Protein AF-A0A6I0EA00-F1 (afdb_monomer)

Nearest PDB structures (foldseek):
  5iw5-assembly2_A-3  TM=5.733E-01  e=3.060E-01  Escherichia coli B354
  1xb1-assembly1_A  TM=6.188E-01  e=3.129E+00  Homo sapiens
  3cm7-assembly5_B  TM=6.443E-01  e=8.729E+00  Homo sapiens

Structure (mmCIF, N/CA/C/O backbone):
data_AF-A0A6I0EA00-F1
#
_entry.id   AF-A0A6I0EA00-F1
#
loop_
_atom_site.group_PDB
_atom_site.id
_atom_site.type_symbol
_atom_site.label_atom_id
_atom_site.label_alt_id
_atom_site.label_comp_id
_atom_site.label_asym_id
_atom_site.label_entity_id
_atom_site.label_seq_id
_atom_site.pdbx_PDB_ins_code
_atom_site.Cartn_x
_atom_site.Cartn_y
_atom_site.Cartn_z
_atom_site.occupancy
_atom_site.B_iso_or_equiv
_atom_site.auth_seq_id
_atom_site.auth_comp_id
_atom_site.auth_asym_id
_atom_site.auth_atom_id
_atom_site.pdbx_PDB_model_num
ATOM 1 N N . MET A 1 1 ? -15.859 -3.130 26.021 1.00 48.31 1 MET A N 1
ATOM 2 C CA . MET A 1 1 ? -15.220 -3.825 24.882 1.00 48.31 1 MET A CA 1
ATOM 3 C C . MET A 1 1 ? -15.087 -2.851 23.712 1.00 48.31 1 MET A C 1
ATOM 5 O O . MET A 1 1 ? -15.826 -2.960 22.749 1.00 48.31 1 MET A O 1
ATOM 9 N N . SER A 1 2 ? -14.179 -1.876 23.815 1.00 62.16 2 SER A N 1
ATOM 10 C CA . SER A 1 2 ? -13.857 -0.928 22.734 1.00 62.16 2 SER A CA 1
ATOM 11 C C . SER A 1 2 ? -12.379 -0.591 22.856 1.00 62.16 2 SER A C 1
ATOM 13 O O . SER A 1 2 ? -11.995 0.076 23.810 1.00 62.16 2 SER A O 1
ATOM 15 N N . ASN A 1 3 ? -11.540 -1.184 22.009 1.00 64.50 3 ASN A N 1
ATOM 16 C CA . ASN A 1 3 ? -10.138 -0.763 21.918 1.00 64.50 3 ASN A CA 1
ATOM 17 C C . ASN A 1 3 ? -9.454 -1.271 20.643 1.00 64.50 3 ASN A C 1
ATOM 19 O O . ASN A 1 3 ? -8.575 -0.613 20.116 1.00 64.50 3 ASN A O 1
ATOM 23 N N . LEU A 1 4 ? -9.854 -2.426 20.099 1.00 71.56 4 LEU A N 1
ATOM 24 C CA . LEU A 1 4 ? -9.187 -2.980 18.910 1.00 71.56 4 LEU A CA 1
ATOM 25 C C . LEU A 1 4 ? -9.582 -2.272 17.607 1.00 71.56 4 LEU A C 1
ATOM 27 O O . LEU A 1 4 ? -8.737 -2.085 16.737 1.00 71.56 4 LEU A O 1
ATOM 31 N N . ILE A 1 5 ? -10.849 -1.867 17.483 1.00 77.62 5 ILE A N 1
ATOM 32 C CA . ILE A 1 5 ? -11.353 -1.154 16.298 1.00 77.62 5 ILE A CA 1
ATOM 33 C C . ILE A 1 5 ? -10.719 0.238 16.222 1.00 77.62 5 ILE A C 1
ATOM 35 O O . ILE A 1 5 ? -10.223 0.633 15.169 1.00 77.62 5 ILE A O 1
ATOM 39 N N . ASP A 1 6 ? -10.665 0.933 17.358 1.00 82.31 6 ASP A N 1
ATOM 40 C CA . ASP A 1 6 ? -10.065 2.262 17.462 1.00 82.31 6 ASP A CA 1
ATOM 41 C C . ASP A 1 6 ? -8.564 2.209 17.133 1.00 82.31 6 ASP A C 1
ATOM 43 O O . ASP A 1 6 ? -8.075 3.004 16.335 1.00 82.31 6 ASP A O 1
ATOM 47 N N . LEU A 1 7 ? -7.842 1.200 17.637 1.00 89.00 7 LEU A N 1
ATOM 48 C CA . LEU A 1 7 ? -6.424 0.995 17.317 1.00 89.00 7 LEU A CA 1
ATOM 49 C C . LEU A 1 7 ? -6.174 0.697 15.828 1.00 89.00 7 LEU A C 1
ATOM 51 O O . LEU A 1 7 ? -5.192 1.187 15.266 1.00 89.00 7 LEU A O 1
ATOM 55 N N . ASP A 1 8 ? -7.035 -0.088 15.175 1.00 89.88 8 ASP A N 1
ATOM 56 C CA . ASP A 1 8 ? -6.916 -0.370 13.738 1.00 89.88 8 ASP A CA 1
ATOM 57 C C . ASP A 1 8 ? -7.169 0.885 12.889 1.00 89.88 8 ASP A C 1
ATOM 59 O O . ASP A 1 8 ? -6.445 1.142 11.923 1.00 89.88 8 ASP A O 1
ATOM 63 N N . PHE A 1 9 ? -8.148 1.702 13.286 1.00 91.75 9 PHE A N 1
ATOM 64 C CA . PHE A 1 9 ? -8.457 2.969 12.629 1.00 91.75 9 PHE A CA 1
ATOM 65 C C . PHE A 1 9 ? -7.311 3.982 12.770 1.00 91.75 9 PHE A C 1
ATOM 67 O O . PHE A 1 9 ? -6.862 4.553 11.775 1.00 91.75 9 PHE A O 1
ATOM 74 N N . GLU A 1 10 ? -6.773 4.145 13.982 1.00 94.50 10 GLU A N 1
ATOM 75 C CA . GLU A 1 10 ? -5.590 4.970 14.255 1.00 94.50 10 GLU A CA 1
ATOM 76 C C . GLU A 1 10 ? -4.373 4.513 13.439 1.00 94.50 10 GLU A C 1
ATOM 78 O O . GLU A 1 10 ? -3.665 5.330 12.843 1.00 94.50 10 GLU A O 1
ATOM 83 N N . ARG A 1 11 ? -4.139 3.194 13.355 1.00 93.62 11 ARG A N 1
ATOM 84 C CA . ARG A 1 11 ? -3.048 2.627 12.550 1.00 93.62 11 ARG A CA 1
ATOM 85 C C . ARG A 1 11 ? -3.204 2.983 11.075 1.00 93.62 11 ARG A C 1
ATOM 87 O O . ARG A 1 11 ? -2.262 3.503 10.486 1.00 93.62 11 ARG A O 1
ATOM 94 N N . LYS A 1 12 ? -4.382 2.741 10.492 1.00 94.88 12 LYS A N 1
ATOM 95 C CA . LYS A 1 12 ? -4.661 3.070 9.085 1.00 94.88 12 LYS A CA 1
ATOM 96 C C . LYS A 1 12 ? -4.454 4.556 8.809 1.00 94.88 12 LYS A C 1
ATOM 98 O O . LYS A 1 12 ? -3.841 4.902 7.805 1.00 94.88 12 LYS A O 1
ATOM 103 N N . ARG A 1 13 ? -4.884 5.437 9.716 1.00 94.69 13 ARG A N 1
ATOM 104 C CA . ARG A 1 13 ? -4.686 6.881 9.544 1.00 94.69 13 ARG A CA 1
ATOM 105 C C . ARG A 1 13 ? -3.210 7.272 9.485 1.00 94.69 13 ARG A C 1
ATOM 107 O O . ARG A 1 13 ? -2.836 8.054 8.617 1.00 94.69 13 ARG A O 1
ATOM 114 N N . ARG A 1 14 ? -2.373 6.716 10.367 1.00 94.50 14 ARG A N 1
ATOM 115 C CA . ARG A 1 14 ? -0.922 6.975 10.350 1.00 94.50 14 ARG A CA 1
ATOM 116 C C . ARG A 1 14 ? -0.267 6.468 9.071 1.00 94.50 14 ARG A C 1
ATOM 118 O O . ARG A 1 14 ? 0.480 7.208 8.449 1.00 94.50 14 ARG A O 1
ATOM 125 N N . ASN A 1 15 ? -0.607 5.258 8.642 1.00 94.88 15 ASN A N 1
ATOM 126 C CA . ASN A 1 15 ? -0.072 4.676 7.411 1.00 94.88 15 ASN A CA 1
ATOM 127 C C . ASN A 1 15 ? -0.472 5.485 6.166 1.00 94.88 15 ASN A C 1
ATOM 129 O O . ASN A 1 15 ? 0.325 5.667 5.254 1.00 94.88 15 ASN A O 1
ATOM 133 N N . HIS A 1 16 ? -1.706 5.993 6.133 1.00 94.19 16 HIS A N 1
ATOM 134 C CA . HIS A 1 16 ? -2.174 6.882 5.071 1.00 94.19 16 HIS A CA 1
ATOM 135 C C . HIS A 1 16 ? -1.375 8.194 5.033 1.00 94.19 16 HIS A C 1
ATOM 137 O O . HIS A 1 16 ? -0.960 8.629 3.962 1.00 94.19 16 HIS A O 1
ATOM 143 N N . ALA A 1 17 ? -1.123 8.811 6.194 1.00 92.88 17 ALA A N 1
ATOM 144 C CA . ALA A 1 17 ? -0.263 9.991 6.279 1.00 92.88 17 ALA A CA 1
ATOM 145 C C . ALA A 1 17 ? 1.167 9.674 5.813 1.00 92.88 17 ALA A C 1
ATOM 147 O O . ALA A 1 17 ? 1.714 10.397 4.992 1.00 92.88 17 ALA A O 1
ATOM 148 N N . GLN A 1 18 ? 1.727 8.540 6.241 1.00 91.38 18 GLN A N 1
ATOM 149 C CA . GLN A 1 18 ? 3.062 8.087 5.844 1.00 91.38 18 GLN A CA 1
ATOM 150 C C . GLN A 1 18 ? 3.180 7.872 4.328 1.00 91.38 18 GLN A C 1
ATOM 152 O O . GLN A 1 18 ? 4.140 8.346 3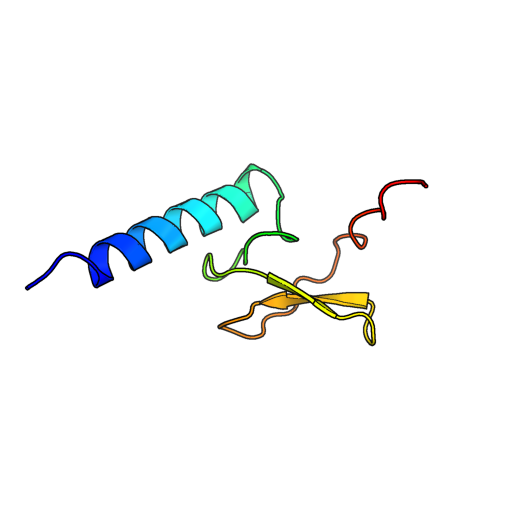.731 1.00 91.38 18 GLN A O 1
ATOM 157 N N . CYS A 1 19 ? 2.178 7.262 3.685 1.00 90.75 19 CYS A N 1
ATOM 158 C CA . CYS A 1 19 ? 2.148 7.117 2.226 1.00 90.75 19 CYS A CA 1
ATOM 159 C C . CYS A 1 19 ? 2.229 8.472 1.506 1.00 90.75 19 CYS A C 1
ATOM 161 O O . CYS A 1 19 ? 3.021 8.634 0.584 1.00 90.75 19 CYS A O 1
ATOM 163 N N . ASN A 1 20 ? 1.439 9.455 1.954 1.00 87.06 20 ASN A N 1
ATOM 164 C CA . ASN A 1 20 ? 1.339 10.763 1.305 1.00 87.06 20 ASN A CA 1
ATOM 165 C C . ASN A 1 20 ? 2.523 11.695 1.617 1.00 87.06 20 ASN A C 1
ATOM 167 O O . ASN A 1 20 ? 2.948 12.460 0.757 1.00 87.06 20 ASN A O 1
ATOM 171 N N . GLU A 1 21 ? 3.049 11.661 2.842 1.00 90.69 21 GLU A N 1
ATOM 172 C CA . GLU A 1 21 ? 4.108 12.571 3.295 1.00 90.69 21 GLU A CA 1
ATOM 173 C C . GLU A 1 21 ? 5.505 12.026 2.983 1.00 90.69 21 GLU A C 1
ATOM 175 O O . GLU A 1 21 ? 6.368 12.761 2.502 1.00 90.69 21 GLU A O 1
ATOM 180 N N . GLN A 1 22 ? 5.731 10.733 3.228 1.00 83.94 22 GLN A N 1
ATOM 181 C CA . GLN A 1 22 ? 7.038 10.086 3.059 1.00 83.94 22 GLN A CA 1
ATOM 182 C C . GLN A 1 22 ? 7.181 9.384 1.708 1.00 83.94 22 GLN A C 1
ATOM 184 O O . GLN A 1 22 ? 8.260 8.889 1.407 1.00 83.94 22 GLN A O 1
ATOM 189 N N . HIS A 1 23 ? 6.129 9.395 0.879 1.00 83.38 23 HIS A N 1
ATOM 190 C CA . HIS A 1 23 ? 6.117 8.753 -0.434 1.00 83.38 23 HIS A CA 1
ATOM 191 C C . HIS A 1 23 ? 6.507 7.265 -0.351 1.00 83.38 23 HIS A C 1
ATOM 193 O O . HIS A 1 23 ? 7.338 6.810 -1.129 1.00 83.38 23 HIS A O 1
ATOM 199 N N . GLU A 1 24 ? 5.874 6.512 0.565 1.00 83.19 24 GLU A N 1
ATOM 200 C CA . GLU A 1 24 ? 6.061 5.053 0.744 1.00 83.19 24 GLU A CA 1
ATOM 201 C C . GLU A 1 24 ? 4.843 4.206 0.275 1.00 83.19 24 GLU A C 1
ATOM 203 O O . GLU A 1 24 ? 4.212 3.481 1.063 1.00 83.19 24 GLU A O 1
ATOM 208 N N . PRO A 1 25 ? 4.441 4.288 -1.003 1.00 82.06 25 PRO A N 1
ATOM 209 C CA . PRO A 1 25 ? 3.300 3.558 -1.562 1.00 82.06 25 PRO A CA 1
ATOM 210 C C . PRO A 1 25 ? 3.522 2.044 -1.676 1.00 82.06 25 PRO A C 1
ATOM 212 O O . PRO A 1 25 ? 2.556 1.281 -1.762 1.00 82.06 25 PRO A O 1
ATOM 215 N N . GLU A 1 26 ? 4.771 1.587 -1.685 1.00 86.06 26 GLU A N 1
ATOM 216 C CA . GLU A 1 26 ? 5.161 0.176 -1.689 1.00 86.06 26 GLU A CA 1
ATOM 217 C C . GLU A 1 26 ? 4.872 -0.529 -0.363 1.00 86.06 26 GLU A C 1
ATOM 219 O O . GLU A 1 26 ? 4.770 -1.756 -0.337 1.00 86.06 26 GLU A O 1
ATOM 224 N N . MET A 1 27 ? 4.706 0.241 0.716 1.00 88.31 27 MET A N 1
ATOM 225 C CA . MET A 1 27 ? 4.374 -0.276 2.039 1.00 88.31 27 MET A CA 1
ATOM 226 C C . MET A 1 27 ? 2.904 -0.021 2.386 1.00 88.31 27 MET A C 1
ATOM 228 O O . MET A 1 27 ? 2.217 -0.912 2.902 1.00 88.31 27 MET A O 1
ATOM 232 N N . TRP A 1 28 ? 2.400 1.179 2.077 1.00 93.31 28 TRP A N 1
ATOM 233 C CA . TRP A 1 28 ? 1.078 1.630 2.500 1.00 93.31 28 TRP A CA 1
ATOM 234 C C . TRP A 1 28 ? 0.203 2.090 1.340 1.00 93.31 28 TRP A C 1
ATOM 236 O O . TRP A 1 28 ? 0.653 2.628 0.334 1.00 93.31 28 TRP A O 1
ATOM 246 N N . CYS A 1 29 ? -1.104 1.902 1.495 1.00 92.62 29 CYS A N 1
ATOM 247 C CA . CYS A 1 29 ? -2.070 2.414 0.544 1.00 92.62 29 CYS A CA 1
ATOM 248 C C . CYS A 1 29 ? -2.385 3.882 0.842 1.00 92.62 29 CYS A C 1
ATOM 250 O O . CYS A 1 29 ? -2.918 4.194 1.908 1.00 92.62 29 CYS A O 1
ATOM 252 N N . CYS A 1 30 ? -2.138 4.758 -0.125 1.00 90.94 30 CYS A N 1
ATOM 253 C CA . CYS A 1 30 ? -2.403 6.193 -0.056 1.00 90.94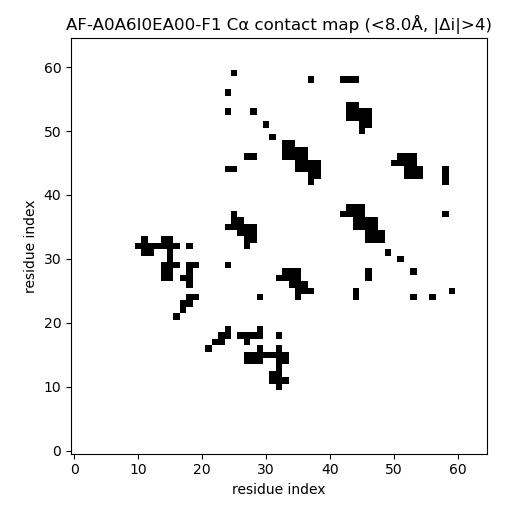 30 CYS A CA 1
ATOM 254 C C . CYS A 1 30 ? -3.904 6.528 -0.053 1.00 90.94 30 CYS A C 1
ATOM 256 O O . CYS A 1 30 ? -4.249 7.671 0.185 1.00 90.94 30 CYS A O 1
ATOM 258 N N . GLU A 1 31 ? -4.798 5.553 -0.264 1.00 92.56 31 GLU A N 1
ATOM 259 C CA . GLU A 1 31 ? -6.257 5.746 -0.171 1.00 92.56 31 GLU A CA 1
ATOM 260 C C . GLU A 1 31 ? -6.831 5.321 1.189 1.00 92.56 31 GLU A C 1
ATOM 262 O O . GLU A 1 31 ? -7.785 5.907 1.693 1.00 92.56 31 GLU A O 1
ATOM 267 N N . CYS A 1 32 ? -6.293 4.255 1.797 1.00 93.00 32 CYS A N 1
ATOM 268 C CA . CYS A 1 32 ? -6.922 3.634 2.974 1.00 93.00 32 CYS A CA 1
ATOM 269 C C . CYS A 1 32 ? -5.962 3.208 4.095 1.00 93.00 32 CYS A C 1
ATOM 271 O O . CYS A 1 32 ? -6.402 2.625 5.089 1.00 93.00 32 CYS A O 1
ATOM 273 N N . GLY A 1 33 ? -4.654 3.435 3.941 1.00 94.38 33 GLY A N 1
ATOM 274 C CA . GLY A 1 33 ? -3.625 3.116 4.937 1.00 94.38 33 GLY A CA 1
ATOM 275 C C . GLY A 1 33 ? -3.405 1.623 5.204 1.00 94.38 33 GLY A C 1
ATOM 276 O O . GLY A 1 33 ? -2.707 1.245 6.147 1.00 94.38 33 GLY A O 1
ATOM 277 N N . CYS A 1 34 ? -4.018 0.746 4.408 1.00 94.88 34 CYS A N 1
ATOM 278 C CA . CYS A 1 34 ? -3.774 -0.692 4.476 1.00 94.88 34 CYS A CA 1
ATOM 279 C C . CYS A 1 34 ? -2.468 -1.061 3.770 1.00 94.88 34 CYS A C 1
ATOM 281 O O . CYS A 1 34 ? -1.974 -0.303 2.942 1.00 94.88 34 CYS A O 1
ATOM 283 N N . ILE A 1 35 ? -1.941 -2.247 4.068 1.00 93.44 35 ILE A N 1
ATOM 284 C CA . ILE A 1 35 ? -0.722 -2.746 3.430 1.00 93.44 35 ILE A CA 1
ATOM 285 C C . ILE A 1 35 ? -0.918 -2.932 1.919 1.00 93.44 35 ILE A C 1
ATOM 287 O O . ILE A 1 35 ? -2.001 -3.326 1.457 1.00 93.44 35 ILE A O 1
ATOM 291 N N . THR A 1 36 ? 0.128 -2.645 1.158 1.00 92.00 36 THR A N 1
ATOM 292 C CA . THR A 1 36 ? 0.205 -2.904 -0.280 1.00 92.00 36 THR A CA 1
A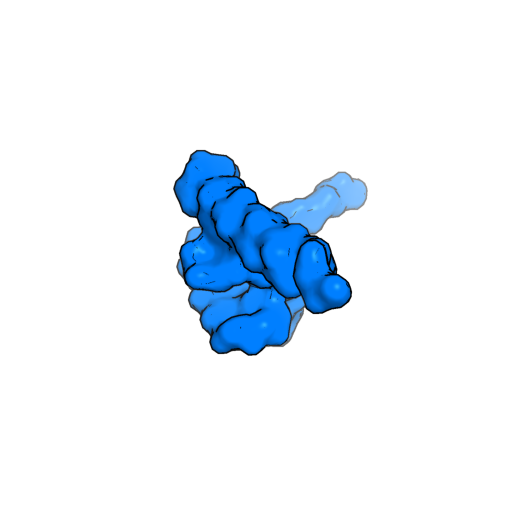TOM 293 C C . THR A 1 36 ? 1.134 -4.086 -0.561 1.00 92.00 36 THR A C 1
ATOM 295 O O . THR A 1 36 ? 1.849 -4.570 0.315 1.00 92.00 36 THR A O 1
ATOM 298 N N . PHE A 1 37 ? 1.053 -4.640 -1.767 1.00 89.88 37 PHE A N 1
ATOM 299 C CA . PHE A 1 37 ? 1.919 -5.723 -2.220 1.00 89.88 37 PHE A CA 1
ATOM 300 C C . PHE A 1 37 ? 2.231 -5.570 -3.707 1.00 89.88 37 PHE A C 1
ATOM 302 O O . PHE A 1 37 ? 1.413 -5.066 -4.479 1.00 89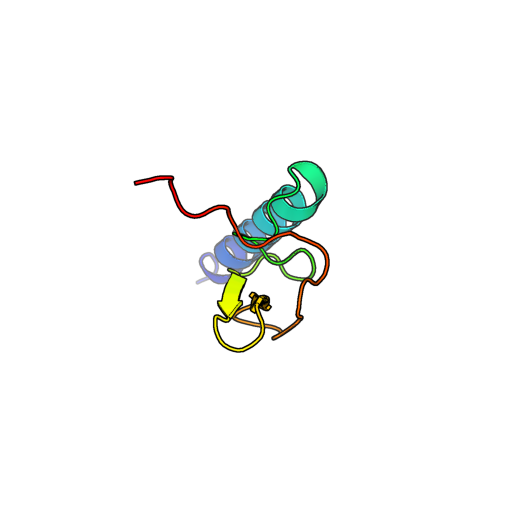.88 37 PHE A O 1
ATOM 309 N N . TYR A 1 38 ? 3.414 -6.033 -4.109 1.00 87.31 38 TYR A N 1
ATOM 310 C CA . TYR A 1 38 ? 3.847 -6.006 -5.500 1.00 87.31 38 TYR A CA 1
ATOM 311 C C . TYR A 1 38 ? 3.291 -7.203 -6.282 1.00 87.31 38 TYR A C 1
ATOM 313 O O . TYR A 1 38 ? 3.467 -8.363 -5.899 1.00 87.31 38 TYR A O 1
ATOM 321 N N . GLN A 1 39 ? 2.622 -6.923 -7.396 1.00 84.69 39 GLN A N 1
ATOM 322 C CA . GLN A 1 39 ? 2.116 -7.913 -8.336 1.00 84.69 39 GLN A CA 1
ATOM 323 C C . GLN A 1 39 ? 3.106 -8.119 -9.479 1.00 84.69 39 GLN A C 1
ATOM 325 O O . GLN A 1 39 ? 3.137 -7.363 -10.447 1.00 84.69 39 GLN A O 1
ATOM 330 N N . TRP A 1 40 ? 3.865 -9.210 -9.400 1.00 79.62 40 TRP A N 1
ATOM 331 C CA . TRP A 1 40 ? 4.887 -9.574 -10.385 1.00 79.62 40 TRP A CA 1
ATOM 332 C C . TRP A 1 40 ? 4.369 -9.705 -11.823 1.00 79.62 40 TRP A C 1
ATOM 334 O O . TRP A 1 40 ? 5.095 -9.394 -12.759 1.00 79.62 40 TRP A O 1
ATOM 344 N N . SER A 1 41 ? 3.121 -10.142 -12.011 1.00 83.38 41 SER A N 1
ATOM 345 C CA . SER A 1 41 ? 2.526 -10.335 -13.341 1.00 83.38 41 SER A CA 1
ATOM 346 C C . SER A 1 4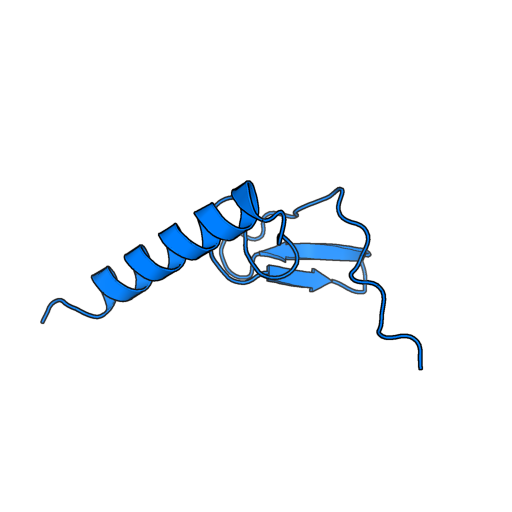1 ? 2.229 -9.030 -14.077 1.00 83.38 41 SER A C 1
ATOM 348 O O . SER A 1 41 ? 2.220 -9.011 -15.303 1.00 83.38 41 SER A O 1
ATOM 350 N N . SER A 1 42 ? 1.930 -7.963 -13.337 1.00 81.94 42 SER A N 1
ATOM 351 C CA . SER A 1 42 ? 1.533 -6.655 -13.875 1.00 81.94 42 SER A CA 1
ATOM 352 C C . SER A 1 42 ? 2.584 -5.573 -13.641 1.00 81.94 42 SER A C 1
ATOM 354 O O . SER A 1 42 ? 2.472 -4.494 -14.212 1.00 81.94 42 SER A O 1
ATOM 356 N N . GLY A 1 43 ? 3.585 -5.843 -12.801 1.00 80.44 43 GLY A N 1
ATOM 357 C CA . GLY A 1 43 ? 4.562 -4.855 -12.360 1.00 80.44 43 GLY A CA 1
ATOM 358 C C . GLY A 1 43 ? 3.964 -3.763 -11.471 1.00 80.44 43 GLY A C 1
ATOM 359 O O . GLY A 1 43 ? 4.499 -2.661 -11.415 1.00 80.44 43 GLY A O 1
ATOM 360 N N . ALA A 1 44 ? 2.831 -4.036 -10.818 1.00 85.25 44 ALA A N 1
ATOM 361 C CA . ALA A 1 44 ? 2.031 -3.017 -10.149 1.00 85.25 44 ALA A CA 1
ATOM 362 C C . ALA A 1 44 ? 1.977 -3.208 -8.629 1.00 85.25 44 ALA A C 1
ATOM 364 O O . ALA A 1 44 ? 1.954 -4.332 -8.130 1.00 85.25 44 ALA A O 1
ATOM 365 N N . ILE A 1 45 ? 1.891 -2.107 -7.882 1.00 88.44 45 ILE A N 1
ATOM 366 C CA . ILE A 1 45 ? 1.651 -2.127 -6.435 1.00 88.44 45 ILE A CA 1
ATOM 367 C C . ILE A 1 45 ? 0.139 -2.077 -6.190 1.00 88.44 45 ILE A C 1
ATOM 369 O O . ILE A 1 45 ? -0.534 -1.139 -6.623 1.00 88.44 45 ILE A O 1
ATOM 373 N N . GLN A 1 46 ? -0.408 -3.073 -5.488 1.00 90.69 46 GLN A N 1
ATOM 374 C CA . GLN A 1 46 ? -1.841 -3.174 -5.198 1.00 90.69 46 GLN A CA 1
ATOM 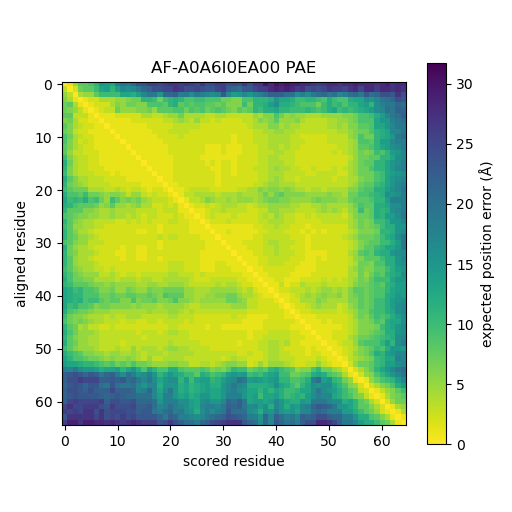375 C C . GLN A 1 46 ? -2.122 -3.192 -3.691 1.00 90.69 46 GLN A C 1
ATOM 377 O O . GLN A 1 46 ? -1.438 -3.857 -2.918 1.00 90.69 46 GLN A O 1
ATOM 382 N N . CYS A 1 47 ? -3.182 -2.506 -3.258 1.00 93.00 47 CYS A N 1
ATOM 383 C CA . CYS A 1 47 ? -3.651 -2.576 -1.875 1.00 93.00 47 CYS A CA 1
ATOM 384 C C . CYS A 1 47 ? -4.316 -3.922 -1.542 1.00 93.00 47 CYS A C 1
ATOM 386 O O . CYS A 1 47 ? -5.200 -4.393 -2.263 1.00 93.00 47 CYS A O 1
ATOM 388 N N . ALA A 1 48 ? -3.984 -4.503 -0.384 1.00 90.50 48 ALA A N 1
ATOM 389 C CA . ALA A 1 48 ? -4.604 -5.735 0.107 1.00 90.50 48 ALA A CA 1
ATOM 390 C C . ALA A 1 48 ? -6.117 -5.605 0.350 1.00 90.50 48 ALA A C 1
ATOM 392 O O . ALA A 1 48 ? -6.851 -6.564 0.095 1.00 90.50 48 ALA A O 1
ATOM 393 N N . ALA A 1 49 ? -6.577 -4.430 0.792 1.00 93.25 49 ALA A N 1
ATOM 394 C CA . ALA A 1 49 ? -7.963 -4.182 1.178 1.00 93.25 49 ALA A CA 1
ATOM 395 C C . ALA A 1 49 ? -8.824 -3.666 0.014 1.00 93.25 49 ALA A C 1
ATOM 397 O O . ALA A 1 49 ? -9.707 -4.379 -0.453 1.00 93.25 49 ALA A O 1
ATOM 398 N N . CYS A 1 50 ? -8.562 -2.451 -0.479 1.00 92.25 50 CYS A N 1
ATOM 399 C CA . CYS A 1 50 ? -9.415 -1.794 -1.479 1.00 92.25 50 CYS A CA 1
ATOM 400 C C . CYS A 1 50 ? -9.079 -2.154 -2.934 1.00 92.25 50 CYS A C 1
ATOM 402 O O . CYS A 1 50 ? -9.791 -1.731 -3.838 1.00 92.25 50 CYS A O 1
ATOM 404 N N . LYS A 1 51 ? -8.002 -2.918 -3.173 1.00 90.69 51 LYS A N 1
ATOM 405 C CA . LYS A 1 51 ? -7.530 -3.343 -4.507 1.00 90.69 51 LYS A CA 1
ATOM 406 C C . LYS A 1 51 ? -7.130 -2.214 -5.462 1.00 90.69 51 LYS A C 1
ATOM 408 O O . LYS A 1 51 ? -6.800 -2.502 -6.613 1.00 90.69 51 LYS A O 1
ATOM 413 N N . VAL A 1 52 ? -7.088 -0.968 -4.984 1.00 89.19 52 VAL A N 1
ATOM 414 C CA . VAL A 1 52 ? -6.529 0.166 -5.728 1.00 89.19 52 VAL A CA 1
ATOM 415 C C . VAL A 1 52 ? -5.099 -0.162 -6.142 1.00 89.19 52 VAL A C 1
ATOM 417 O O . VAL A 1 52 ? -4.315 -0.697 -5.349 1.00 89.19 52 VAL A O 1
ATOM 420 N N . VAL A 1 53 ? -4.800 0.138 -7.403 1.00 86.56 53 VAL A N 1
ATOM 421 C CA . VAL A 1 53 ? -3.473 0.003 -7.993 1.00 86.56 53 VAL A CA 1
ATOM 422 C C . VAL A 1 53 ? -2.803 1.370 -7.960 1.00 86.56 53 VAL A C 1
ATOM 424 O O . VAL A 1 53 ? -3.336 2.335 -8.504 1.00 86.56 53 VAL A O 1
ATOM 427 N N . GLN A 1 54 ? -1.645 1.450 -7.314 1.00 79.44 54 GLN A N 1
ATOM 428 C CA . GLN A 1 54 ? -0.882 2.687 -7.156 1.00 79.44 54 GLN A CA 1
ATOM 429 C C . GLN A 1 54 ? 0.180 2.731 -8.261 1.00 79.44 54 GLN A C 1
ATOM 431 O O . GLN A 1 54 ? 1.328 2.342 -8.059 1.00 79.44 54 GLN A O 1
ATOM 436 N N .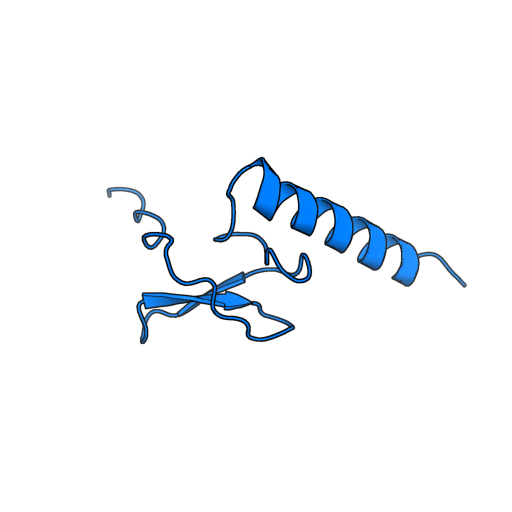 ASN A 1 55 ? -0.255 3.103 -9.470 1.00 67.31 55 ASN A N 1
ATOM 437 C CA . ASN A 1 55 ? 0.597 3.207 -10.659 1.00 67.31 55 ASN A CA 1
ATOM 438 C C . ASN A 1 55 ? 1.485 4.460 -10.588 1.00 67.31 55 ASN A C 1
ATOM 440 O O . ASN A 1 55 ? 1.017 5.515 -10.168 1.00 67.31 55 ASN A O 1
ATOM 444 N N . GLY A 1 56 ? 2.729 4.364 -11.065 1.00 56.56 56 GLY A N 1
ATOM 445 C CA . GLY A 1 56 ? 3.655 5.505 -11.166 1.00 56.56 56 GLY A CA 1
ATOM 446 C C . GLY A 1 56 ? 4.858 5.453 -10.225 1.00 56.56 56 GLY A C 1
ATOM 447 O O . GLY A 1 56 ? 5.728 6.310 -10.322 1.00 56.56 56 GLY A O 1
ATOM 448 N N . PHE A 1 57 ? 4.940 4.436 -9.371 1.00 55.81 57 PHE A N 1
ATOM 449 C CA . PHE A 1 57 ? 6.138 4.143 -8.594 1.00 55.81 57 PHE A CA 1
ATOM 450 C C . PHE A 1 57 ? 6.879 3.000 -9.273 1.00 55.81 57 PHE A C 1
ATOM 452 O O . PHE A 1 57 ? 6.289 1.950 -9.544 1.00 55.81 57 PHE A O 1
ATOM 459 N N . GLU A 1 58 ? 8.146 3.232 -9.616 1.00 53.28 58 GLU A N 1
ATOM 460 C CA . GLU A 1 58 ? 9.019 2.157 -10.074 1.00 53.28 58 GLU A CA 1
ATOM 461 C C . GLU A 1 58 ? 9.004 1.059 -9.007 1.00 53.28 58 GLU A C 1
ATOM 463 O O . GLU A 1 58 ? 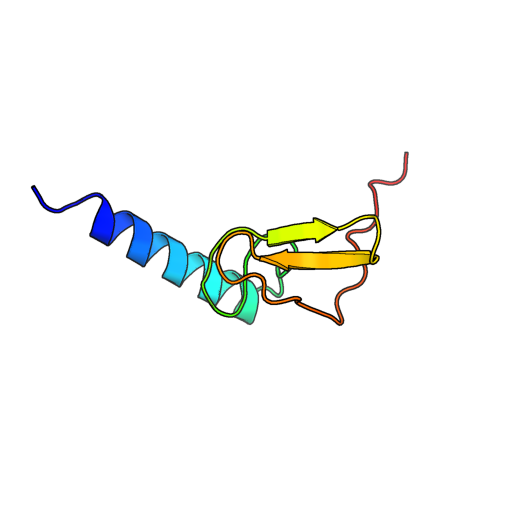9.013 1.347 -7.808 1.00 53.28 58 GLU A O 1
ATOM 468 N N . ALA A 1 59 ? 8.901 -0.199 -9.444 1.00 51.41 59 ALA A N 1
ATOM 469 C CA . ALA A 1 59 ? 8.991 -1.341 -8.547 1.00 51.41 59 ALA A CA 1
ATOM 470 C C . ALA A 1 59 ? 10.189 -1.145 -7.603 1.00 51.41 59 ALA A C 1
ATOM 472 O O . ALA A 1 59 ? 11.230 -0.683 -8.084 1.00 51.41 59 ALA A O 1
ATOM 473 N N . PRO A 1 60 ? 10.074 -1.482 -6.302 1.00 54.47 60 PRO A N 1
ATOM 474 C CA . PRO A 1 60 ? 11.203 -1.363 -5.393 1.00 54.47 60 PRO A CA 1
ATOM 475 C C . PRO A 1 60 ? 12.399 -2.047 -6.047 1.00 54.47 60 PRO A C 1
ATOM 477 O O . PRO A 1 60 ? 12.301 -3.206 -6.467 1.00 54.47 60 PRO A O 1
ATOM 480 N N . SER A 1 61 ? 13.492 -1.300 -6.212 1.00 53.03 61 SER A N 1
ATOM 481 C CA . SER A 1 61 ? 14.720 -1.858 -6.751 1.00 53.03 61 SER A CA 1
ATOM 482 C C . SER A 1 61 ? 15.077 -3.043 -5.867 1.00 53.03 61 SER A C 1
ATOM 484 O O . SER A 1 61 ? 15.244 -2.911 -4.652 1.00 53.03 61 SER A O 1
ATOM 486 N N . LEU A 1 62 ? 15.090 -4.237 -6.465 1.00 52.09 62 LEU A N 1
ATOM 487 C CA . LEU A 1 62 ? 15.542 -5.424 -5.755 1.00 52.09 62 LEU A CA 1
ATOM 488 C C . LEU A 1 62 ? 16.911 -5.095 -5.153 1.00 52.09 62 LEU A C 1
AT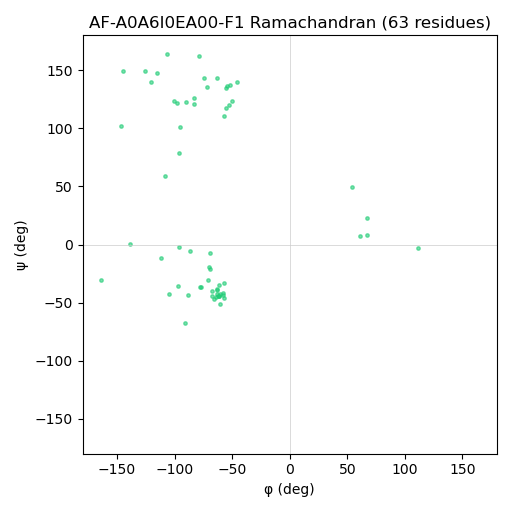OM 490 O O . LEU A 1 62 ? 17.714 -4.455 -5.842 1.00 52.09 62 LEU A O 1
ATOM 494 N N . PRO A 1 63 ? 17.186 -5.486 -3.894 1.00 51.00 63 PRO A N 1
ATOM 495 C CA . PRO A 1 63 ? 18.513 -5.300 -3.338 1.00 51.00 63 PRO A CA 1
ATOM 496 C C . PRO A 1 63 ? 19.504 -5.928 -4.317 1.00 51.00 63 PRO A C 1
ATOM 498 O O . PRO A 1 63 ? 19.373 -7.106 -4.656 1.00 51.00 63 PRO A O 1
ATOM 501 N N . LEU A 1 64 ? 20.419 -5.106 -4.837 1.00 46.19 64 LEU A N 1
ATOM 502 C CA . LEU A 1 64 ? 21.471 -5.556 -5.739 1.00 46.19 64 LEU A CA 1
ATOM 503 C C . LEU A 1 64 ? 22.258 -6.641 -4.997 1.00 46.19 64 LEU A C 1
ATOM 505 O O . LEU A 1 64 ? 22.891 -6.361 -3.979 1.00 46.19 64 LEU A O 1
ATOM 509 N N . SER A 1 65 ? 22.116 -7.876 -5.476 1.00 41.44 65 SER A N 1
ATOM 510 C CA . SER A 1 65 ? 22.875 -9.052 -5.048 1.00 41.44 65 SER A CA 1
ATOM 511 C C . SER A 1 65 ? 24.351 -8.912 -5.377 1.00 41.44 65 SER A C 1
ATOM 513 O O . SER A 1 65 ? 24.624 -8.475 -6.520 1.00 41.44 65 SER A O 1
#

Solvent-accessible surface area (backbone atoms only — not comparable to full-atom values): 3890 Å² total; per-residue (Å²): 143,84,57,68,67,60,51,51,52,55,48,22,52,52,31,23,49,42,14,69,74,69,67,38,54,74,56,12,20,67,88,68,16,39,54,30,43,77,38,81,94,77,67,39,34,30,26,75,77,84,60,54,67,59,79,89,61,78,67,80,76,71,81,84,126

Sequence (65 aa):
MSNLIDLDFERKRRNHAQCNEQHEPEMWCCECGCITFYQWSSGAIQCAACKVVQNGFEAPSLPLS

Secondary structure (DSSP, 8-state):
--SHHHHHHHHHHHHHHHHHHH--TTTB-TTT--BEEEETTTTEEEETTT--B-TTSPPPPPP--

Foldseek 3Di:
DDDPVVVVQVQQVVLLCCCVPVVPCCAAPVVGRAGWHADPVVRWIAGPPPRDTDPDDHRPDDPDD

Mean predicted aligned error: 7.28 Å

pLDDT: mean 81.3, std 15.33, range [41.44, 94.88]

Radius of gyration: 13.29 Å; Cα contacts (8 Å, |Δi|>4): 97; chains: 1; bounding box: 38×23×39 Å